Protein AF-A0A1I5MY90-F1 (afdb_monomer_lite)

Secondary structure (DSSP, 8-state):
---HHHHHT-HHHHHHHHHHHHHHHHHHT-S-HHHHHHHHHHHHHHHHHHHHHH-HHHHHHHHHHHHHHHHHHHHHHHHHHHHHHHHHHHHHHHHHHHHHHHHHHHHHHHHHHHHHHHHHHHHHHHHHTS-----

pLDDT: mean 81.54, std 13.07, range [46.25, 97.25]

Structure (mmCIF, N/CA/C/O backbone):
data_AF-A0A1I5MY90-F1
#
_entry.id   AF-A0A1I5MY90-F1
#
loop_
_atom_site.group_PDB
_atom_site.id
_atom_site.type_symbol
_atom_site.label_atom_id
_atom_site.label_alt_id
_atom_site.label_comp_id
_atom_site.label_asym_id
_atom_site.label_entity_id
_atom_site.label_seq_id
_atom_site.pdbx_PDB_ins_code
_atom_site.Cartn_x
_atom_site.Cartn_y
_atom_site.Cartn_z
_atom_site.occupancy
_atom_site.B_iso_or_equiv
_atom_site.auth_seq_id
_atom_site.auth_comp_id
_atom_site.auth_asym_id
_atom_site.auth_atom_id
_atom_site.pdbx_PDB_model_num
ATOM 1 N N . MET A 1 1 ? -15.806 13.922 38.862 1.00 55.00 1 MET A N 1
ATOM 2 C CA . MET A 1 1 ? -16.312 12.888 37.937 1.00 55.00 1 MET A CA 1
ATOM 3 C C . MET A 1 1 ? -15.114 12.435 37.123 1.00 55.00 1 MET A C 1
ATOM 5 O O . MET A 1 1 ? -14.420 13.320 36.639 1.00 55.00 1 MET A O 1
ATOM 9 N N . LYS A 1 2 ? -14.790 11.137 37.099 1.00 64.44 2 LYS A N 1
ATOM 10 C CA . LYS A 1 2 ? -13.615 10.643 36.366 1.00 64.44 2 LYS A CA 1
ATOM 11 C C . LYS A 1 2 ? -13.913 10.622 34.863 1.00 64.44 2 LYS A C 1
ATOM 13 O O . LYS A 1 2 ? -15.027 10.263 34.495 1.00 64.44 2 LYS A O 1
ATOM 18 N N . ASP A 1 3 ? -12.950 11.025 34.042 1.00 70.88 3 ASP A N 1
ATOM 19 C CA . ASP A 1 3 ? -12.982 10.832 32.582 1.00 70.88 3 ASP A CA 1
ATOM 20 C C . ASP A 1 3 ? -12.523 9.404 32.201 1.00 70.88 3 ASP A C 1
ATOM 22 O O . ASP A 1 3 ? -11.984 8.697 33.059 1.00 70.88 3 ASP A O 1
ATOM 26 N N . LEU A 1 4 ? -12.703 8.966 30.940 1.00 64.62 4 LEU A N 1
ATOM 27 C CA . LEU A 1 4 ? -12.303 7.618 30.485 1.00 64.62 4 LEU A CA 1
ATOM 28 C C . LEU A 1 4 ? -10.880 7.244 30.898 1.00 64.62 4 LEU A C 1
ATOM 30 O O . LEU A 1 4 ? -10.616 6.109 31.285 1.00 64.62 4 LEU A O 1
ATOM 34 N N . LYS A 1 5 ? -9.953 8.200 30.802 1.00 73.19 5 LYS A N 1
ATOM 35 C CA . LYS A 1 5 ? -8.540 7.970 31.090 1.00 73.19 5 LYS A CA 1
ATOM 36 C C . LYS A 1 5 ? -8.336 7.737 32.586 1.00 73.19 5 LYS A C 1
ATOM 38 O O . LYS A 1 5 ? -7.682 6.779 32.973 1.00 73.19 5 LYS A O 1
ATOM 43 N N . GLN A 1 6 ? -8.981 8.540 33.425 1.00 74.50 6 GLN A N 1
ATOM 44 C CA . GLN A 1 6 ? -8.979 8.385 34.881 1.00 74.50 6 GLN A CA 1
ATOM 45 C C . GLN A 1 6 ? -9.713 7.124 35.358 1.00 74.50 6 GLN A C 1
ATOM 47 O O . GLN A 1 6 ? -9.391 6.603 36.428 1.00 74.50 6 GLN A O 1
ATOM 52 N N . MET A 1 7 ? -10.705 6.643 34.604 1.00 71.56 7 MET A N 1
ATOM 53 C CA . MET A 1 7 ? -11.350 5.353 34.856 1.00 71.56 7 MET A CA 1
ATOM 54 C C . MET A 1 7 ? -10.389 4.214 34.507 1.00 71.56 7 MET A C 1
ATOM 56 O O . MET A 1 7 ? -10.121 3.391 35.368 1.00 71.56 7 MET A O 1
ATOM 60 N N . ILE A 1 8 ? -9.777 4.223 33.316 1.00 66.19 8 ILE A N 1
ATOM 61 C CA . ILE A 1 8 ? -8.761 3.236 32.893 1.00 66.19 8 ILE A CA 1
ATOM 62 C C . ILE A 1 8 ? -7.591 3.149 33.889 1.00 66.19 8 ILE A C 1
ATOM 64 O O . ILE A 1 8 ? -7.098 2.057 34.166 1.00 66.19 8 ILE A O 1
ATOM 68 N N . ASP A 1 9 ? -7.178 4.285 34.450 1.00 68.31 9 ASP A N 1
ATOM 69 C CA . ASP A 1 9 ? -6.046 4.388 35.375 1.00 68.31 9 ASP A CA 1
ATOM 70 C C . ASP A 1 9 ? -6.432 4.146 36.855 1.00 68.31 9 ASP A C 1
ATOM 72 O O . ASP A 1 9 ? -5.639 4.415 37.762 1.00 68.31 9 ASP A O 1
ATOM 76 N N . SER A 1 10 ? -7.645 3.658 37.149 1.00 72.50 10 SER A N 1
ATOM 77 C CA . SER A 1 10 ? -8.063 3.396 38.531 1.00 72.50 10 SER A CA 1
ATOM 78 C C . SER A 1 10 ? -7.286 2.228 39.163 1.00 72.50 10 SER A C 1
ATOM 80 O O . SER A 1 10 ? -6.819 1.315 38.481 1.00 72.50 10 SER A O 1
ATOM 82 N N . VAL A 1 11 ? -7.126 2.239 40.494 1.00 62.56 11 VAL A N 1
ATOM 83 C CA . VAL A 1 11 ? -6.308 1.243 41.222 1.00 62.56 11 VAL A CA 1
ATOM 84 C C . VAL A 1 11 ? -6.800 -0.192 40.982 1.00 62.56 11 VAL A C 1
ATOM 86 O O . VAL A 1 11 ? -5.986 -1.073 40.715 1.00 62.56 11 VAL A O 1
ATOM 89 N N . GLY A 1 12 ? -8.120 -0.417 40.988 1.00 66.81 12 GLY A N 1
ATOM 90 C CA . GLY A 1 12 ? -8.698 -1.738 40.710 1.00 66.81 12 GLY A CA 1
ATOM 91 C C . GLY A 1 12 ? -8.470 -2.196 39.267 1.00 66.81 12 GLY A C 1
ATOM 92 O O . GLY A 1 12 ? -8.168 -3.363 39.021 1.00 66.81 12 GLY A O 1
ATOM 93 N N . LEU A 1 13 ? -8.517 -1.266 38.310 1.00 61.66 13 LEU A N 1
ATOM 94 C CA . LEU A 1 13 ? -8.215 -1.549 36.909 1.00 61.66 13 LEU A CA 1
ATOM 95 C C . LEU A 1 13 ? -6.721 -1.728 36.656 1.00 61.66 13 LEU A C 1
ATOM 97 O O . LEU A 1 13 ? -6.358 -2.484 35.769 1.00 61.66 13 LEU A O 1
ATOM 101 N N . THR A 1 14 ? -5.847 -1.127 37.464 1.00 64.56 14 THR A N 1
ATOM 102 C CA . THR A 1 14 ? -4.395 -1.351 37.392 1.00 64.56 14 THR A CA 1
ATOM 103 C C . THR A 1 14 ? -4.022 -2.781 37.797 1.00 64.56 14 THR A C 1
ATOM 105 O O . THR A 1 14 ? -3.157 -3.395 37.173 1.00 64.56 14 THR A O 1
ATOM 108 N N . GLU A 1 15 ? -4.674 -3.337 38.820 1.00 66.06 15 GLU A N 1
ATOM 109 C CA . GLU A 1 15 ? -4.496 -4.743 39.211 1.00 66.06 15 GLU A CA 1
ATOM 110 C C . GLU A 1 15 ? -5.099 -5.696 38.176 1.00 66.06 15 GLU A C 1
ATOM 112 O O . GLU A 1 15 ? -4.428 -6.632 37.741 1.00 66.06 15 GLU A O 1
ATOM 117 N N . CYS A 1 16 ? -6.312 -5.397 37.699 1.00 65.94 16 CYS A N 1
ATOM 118 C CA . CYS A 1 16 ? -6.959 -6.126 36.609 1.00 65.94 16 CYS A CA 1
ATOM 119 C C . CYS A 1 16 ? -6.080 -6.116 35.343 1.00 65.94 16 CYS A C 1
ATOM 121 O O . CYS A 1 16 ? -5.836 -7.151 34.730 1.00 65.94 16 CYS A O 1
ATOM 123 N N . ARG A 1 17 ? -5.498 -4.962 35.005 1.00 65.75 17 ARG A N 1
ATOM 124 C CA . ARG A 1 17 ? -4.586 -4.768 33.876 1.00 65.75 17 ARG A CA 1
ATOM 125 C C . ARG A 1 17 ? -3.319 -5.602 34.003 1.00 65.75 17 ARG A C 1
ATOM 127 O O . ARG A 1 17 ? -2.924 -6.181 33.005 1.00 65.75 17 ARG A O 1
ATOM 134 N N . LYS A 1 18 ? -2.697 -5.703 35.182 1.00 69.31 18 LYS A N 1
ATOM 135 C CA . LYS A 1 18 ? -1.518 -6.571 35.378 1.00 69.31 18 LYS A CA 1
ATOM 136 C C . LYS A 1 18 ? -1.851 -8.044 35.152 1.00 69.31 18 LYS A C 1
ATOM 138 O O . LYS A 1 18 ? -1.092 -8.743 34.485 1.00 69.31 18 LYS A O 1
ATOM 143 N N . GLU A 1 19 ? -2.986 -8.496 35.678 1.00 68.50 19 GLU A N 1
ATOM 144 C CA . GLU A 1 19 ? -3.472 -9.867 35.489 1.00 68.50 19 GLU A CA 1
ATOM 145 C C . GLU A 1 19 ? -3.789 -10.141 34.010 1.00 68.50 19 GLU A C 1
ATOM 147 O O . GLU A 1 19 ? -3.391 -11.159 33.447 1.00 68.50 19 GLU A O 1
ATOM 152 N N . ILE A 1 20 ? -4.426 -9.188 33.332 1.00 65.19 20 ILE A N 1
ATOM 153 C CA . ILE A 1 20 ? -4.744 -9.287 31.907 1.00 65.19 20 ILE A CA 1
ATOM 154 C C . ILE A 1 20 ? -3.495 -9.194 31.041 1.00 65.19 20 ILE A C 1
ATOM 156 O O . ILE A 1 20 ? -3.382 -9.967 30.107 1.00 65.19 20 ILE A O 1
ATOM 160 N N . GLU A 1 21 ? -2.531 -8.321 31.331 1.00 67.44 21 GLU A N 1
ATOM 161 C CA . GLU A 1 21 ? -1.251 -8.247 30.614 1.00 67.44 21 GLU A CA 1
ATOM 162 C C . GLU A 1 21 ? -0.473 -9.567 30.733 1.00 67.44 21 GLU A C 1
ATOM 164 O O . GLU A 1 21 ? 0.082 -10.043 29.740 1.00 67.44 21 GLU A O 1
ATOM 169 N N . TYR A 1 22 ? -0.501 -10.211 31.905 1.00 72.81 22 TYR A N 1
ATOM 170 C CA . TYR A 1 22 ? 0.063 -11.547 32.106 1.00 72.81 22 TYR A CA 1
ATOM 171 C C . TYR A 1 22 ? -0.649 -12.609 31.253 1.00 72.81 22 TYR A C 1
ATOM 173 O O . TYR A 1 22 ? 0.000 -13.376 30.532 1.00 72.81 22 TYR A O 1
ATOM 181 N N . GLN A 1 23 ? -1.985 -12.626 31.265 1.00 65.62 23 GLN A N 1
ATOM 182 C CA . GLN A 1 23 ? -2.766 -13.559 30.450 1.00 65.62 23 GLN A CA 1
ATOM 183 C C . GLN A 1 23 ? -2.620 -13.279 28.944 1.00 65.62 23 GLN A C 1
ATOM 185 O O . GLN A 1 23 ? -2.469 -14.211 28.157 1.00 65.62 23 GLN A O 1
ATOM 190 N N . LEU A 1 24 ? -2.559 -12.011 28.533 1.00 64.12 24 LEU A N 1
ATOM 191 C CA . LEU A 1 24 ? -2.311 -11.569 27.160 1.00 64.12 24 LEU A CA 1
ATOM 192 C C . LEU A 1 24 ? -0.943 -12.031 26.662 1.00 64.12 24 LEU A C 1
ATOM 194 O O . LEU A 1 24 ? -0.857 -12.548 25.552 1.00 64.12 24 LEU A O 1
ATOM 198 N N . ALA A 1 25 ? 0.113 -11.890 27.467 1.00 67.62 25 ALA A N 1
ATOM 199 C CA . ALA A 1 25 ? 1.449 -12.365 27.114 1.00 67.62 25 ALA A CA 1
ATOM 200 C C . ALA A 1 25 ? 1.483 -13.893 26.927 1.00 67.62 25 ALA A C 1
ATOM 202 O O . ALA A 1 25 ? 2.130 -14.387 26.004 1.00 67.62 25 ALA A O 1
ATOM 203 N N . SER A 1 26 ? 0.734 -14.627 27.755 1.00 68.00 26 SER A N 1
ATOM 204 C CA . SER A 1 26 ? 0.565 -16.083 27.652 1.00 68.00 26 SER A CA 1
ATOM 205 C C . SER A 1 26 ? -0.236 -16.509 26.407 1.00 68.00 26 SER A C 1
ATOM 207 O O . SER A 1 26 ? 0.048 -17.531 25.789 1.00 68.00 26 SER A O 1
ATOM 209 N N . ILE A 1 27 ? -1.223 -15.710 25.991 1.00 68.31 27 ILE A N 1
ATOM 210 C CA . ILE A 1 27 ? -2.104 -16.003 24.847 1.00 68.31 27 ILE A CA 1
ATOM 211 C C . ILE A 1 27 ? -1.499 -15.526 23.516 1.00 68.31 27 ILE A C 1
ATOM 213 O O . ILE A 1 27 ? -1.743 -16.132 22.469 1.00 68.31 27 ILE A O 1
ATOM 217 N N . ALA A 1 28 ? -0.683 -14.469 23.524 1.00 61.53 28 ALA A N 1
ATOM 218 C CA . ALA A 1 28 ? -0.028 -13.924 22.334 1.00 61.53 28 ALA A CA 1
ATOM 219 C C . ALA A 1 28 ? 0.898 -14.947 21.648 1.00 61.53 28 ALA A C 1
ATOM 221 O O . ALA A 1 28 ? 0.987 -14.965 20.415 1.00 61.53 28 ALA A O 1
ATOM 222 N N . SER A 1 29 ? 1.520 -15.826 22.439 1.00 69.00 29 SER A N 1
ATOM 223 C CA . SER A 1 29 ? 2.397 -16.918 22.001 1.00 69.00 29 SER A CA 1
ATOM 224 C C . SER A 1 29 ? 1.660 -18.214 21.635 1.00 69.00 29 SER A C 1
ATOM 226 O O . SER A 1 29 ? 2.305 -19.200 21.296 1.00 69.00 29 SER A O 1
ATOM 228 N N . HIS A 1 30 ? 0.324 -18.238 21.678 1.00 71.44 30 HIS A N 1
ATOM 229 C CA . HIS A 1 30 ? -0.452 -19.445 21.401 1.00 71.44 30 HIS A CA 1
ATOM 230 C C . HIS A 1 30 ? -0.448 -19.803 19.900 1.00 71.44 30 HIS A C 1
ATOM 232 O O . HIS A 1 30 ? -0.843 -18.993 19.059 1.00 71.44 30 HIS A O 1
ATOM 238 N N . ASP A 1 31 ? -0.097 -21.052 19.571 1.00 76.81 31 ASP A N 1
ATOM 239 C CA . ASP A 1 31 ? 0.100 -21.540 18.189 1.00 76.81 31 ASP A CA 1
ATOM 240 C C . ASP A 1 31 ? -1.148 -21.424 17.296 1.00 76.81 31 ASP A C 1
ATOM 242 O O . ASP A 1 31 ? -1.071 -21.267 16.078 1.00 76.81 31 ASP A O 1
ATOM 246 N N . ASN A 1 32 ? -2.338 -21.498 17.897 1.00 78.56 32 ASN A N 1
ATOM 247 C CA . ASN A 1 32 ? -3.603 -21.375 17.174 1.00 78.56 32 ASN A CA 1
ATOM 248 C C . ASN A 1 32 ? -4.090 -19.918 17.112 1.00 78.56 32 ASN A C 1
ATOM 250 O O . ASN A 1 32 ? -4.662 -19.401 18.076 1.00 78.56 32 ASN A O 1
ATOM 254 N N . 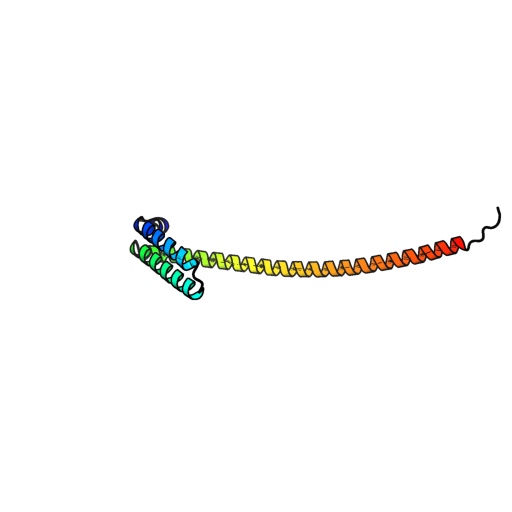HIS A 1 33 ? -3.940 -19.306 15.935 1.00 74.00 33 HIS A N 1
ATOM 255 C CA . HIS A 1 33 ? -4.325 -17.921 15.652 1.00 74.00 33 HIS A CA 1
ATOM 256 C C . HIS A 1 33 ? -5.801 -17.611 15.957 1.00 74.00 33 HIS A C 1
ATOM 258 O O . HIS A 1 33 ? -6.116 -16.533 16.454 1.00 74.00 33 HIS A O 1
ATOM 264 N N . MET A 1 34 ? -6.720 -18.539 15.677 1.00 71.44 34 MET A N 1
ATOM 265 C CA . MET A 1 34 ? -8.156 -18.308 15.866 1.00 71.44 34 MET A CA 1
ATOM 266 C C . MET A 1 34 ? -8.530 -18.327 17.349 1.00 71.44 34 MET A C 1
ATOM 268 O O . MET A 1 34 ? -9.228 -17.434 17.826 1.00 71.44 34 MET A O 1
ATOM 272 N N . LYS A 1 35 ? -8.000 -19.299 18.105 1.00 69.81 35 LYS A N 1
ATOM 273 C CA . LYS A 1 35 ? -8.162 -19.341 19.567 1.00 69.81 35 LYS A CA 1
ATOM 274 C C . LYS A 1 35 ? -7.562 -18.103 20.227 1.00 69.81 35 LYS A C 1
ATOM 276 O O . LYS A 1 35 ? -8.185 -17.538 21.118 1.00 69.81 35 LYS A O 1
ATOM 281 N N . ARG A 1 36 ? -6.401 -17.651 19.741 1.00 73.06 36 ARG A N 1
ATOM 282 C CA . ARG A 1 36 ? -5.769 -16.405 20.179 1.00 73.06 36 ARG A CA 1
ATOM 283 C C . ARG A 1 36 ? -6.695 -15.205 19.977 1.00 73.06 36 ARG A C 1
ATOM 285 O O . ARG A 1 36 ? -6.932 -14.476 20.927 1.00 73.06 36 ARG A O 1
ATOM 292 N N . VAL A 1 37 ? -7.267 -15.026 18.786 1.00 70.94 37 VAL A N 1
ATOM 293 C CA . VAL A 1 37 ? -8.194 -13.912 18.506 1.00 70.94 37 VAL A CA 1
ATOM 294 C C . VAL A 1 37 ? -9.424 -13.952 19.417 1.00 70.94 37 VAL A C 1
ATOM 296 O O . VAL A 1 37 ? -9.759 -12.938 20.019 1.00 70.94 37 VAL A O 1
ATOM 299 N N . VAL A 1 38 ? -10.058 -15.117 19.581 1.00 73.50 38 VAL A N 1
ATOM 300 C CA . VAL A 1 38 ? -11.251 -15.258 20.437 1.00 73.50 38 VAL A CA 1
ATOM 301 C C . VAL A 1 38 ? -10.941 -14.934 21.901 1.00 73.50 38 VAL A C 1
ATOM 303 O O . VAL A 1 38 ? -11.700 -14.212 22.543 1.00 73.50 38 VAL A O 1
ATOM 306 N N . LEU A 1 39 ? -9.815 -15.423 22.425 1.00 70.81 39 LEU A N 1
ATOM 307 C CA . LEU A 1 39 ? -9.391 -15.146 23.799 1.00 70.81 39 LEU A CA 1
ATOM 308 C C . LEU A 1 39 ? -9.048 -13.666 24.017 1.00 70.81 39 LEU A C 1
ATOM 310 O O . LEU A 1 39 ? -9.403 -13.106 25.050 1.00 70.81 39 LEU A O 1
ATOM 314 N N . LEU A 1 40 ? -8.415 -13.015 23.036 1.00 69.81 40 LEU A N 1
ATOM 315 C CA . LEU A 1 40 ? -8.151 -11.574 23.072 1.00 69.81 40 LEU A CA 1
ATOM 316 C C . LEU A 1 40 ? -9.449 -10.756 23.094 1.00 69.81 40 LEU A C 1
ATOM 318 O O . LEU A 1 40 ? -9.548 -9.794 23.853 1.00 69.81 40 LEU A O 1
ATOM 322 N N . CYS A 1 41 ? -10.454 -11.148 22.305 1.00 75.50 41 CYS A N 1
ATOM 323 C CA . CYS A 1 41 ? -11.766 -10.503 22.320 1.00 75.50 41 CYS A CA 1
ATOM 324 C C . CYS A 1 41 ? -12.465 -10.659 23.679 1.00 75.50 41 CYS A C 1
ATOM 326 O O . CYS A 1 41 ? -12.960 -9.669 24.207 1.00 75.50 41 CYS A O 1
ATOM 328 N N . LEU A 1 42 ? -12.449 -11.863 24.265 1.00 74.69 42 LEU A N 1
ATOM 329 C CA . LEU A 1 42 ? -13.039 -12.131 25.585 1.00 74.69 42 LEU A CA 1
ATOM 330 C C . LEU A 1 42 ? -12.364 -11.323 26.702 1.00 74.69 42 LEU A C 1
ATOM 332 O O . LEU A 1 42 ? -13.047 -10.756 27.551 1.00 74.69 42 LEU A O 1
ATOM 336 N N . LEU A 1 43 ? -11.031 -11.236 26.692 1.00 72.06 43 LEU A N 1
ATOM 337 C CA . LEU A 1 43 ? -10.286 -10.420 27.656 1.00 72.06 43 LEU A CA 1
ATOM 338 C C . LEU A 1 43 ? -10.584 -8.929 27.482 1.00 72.06 43 LEU A C 1
ATOM 340 O O . LEU A 1 43 ? -10.790 -8.225 28.468 1.00 72.06 43 LEU A O 1
ATOM 344 N N . GLY A 1 44 ? -10.652 -8.452 26.237 1.00 72.12 44 GLY A N 1
ATOM 345 C CA . GLY A 1 44 ? -11.050 -7.079 25.939 1.00 72.12 44 GLY A CA 1
ATOM 346 C C . GLY A 1 44 ? -12.457 -6.763 26.450 1.00 72.12 44 GLY A C 1
ATOM 347 O O . GLY A 1 44 ? -12.658 -5.736 27.091 1.00 72.12 44 GLY A O 1
ATOM 348 N N . GLU A 1 45 ? -13.418 -7.661 26.231 1.00 76.75 45 GLU A N 1
ATOM 349 C CA . GLU A 1 45 ? -14.789 -7.515 26.728 1.00 76.75 45 GLU A CA 1
ATOM 350 C C . GLU A 1 45 ? -14.843 -7.480 28.262 1.00 76.75 45 GLU A C 1
ATOM 352 O O . GLU A 1 45 ? -15.511 -6.614 28.825 1.00 76.75 45 GLU A O 1
ATOM 357 N N . ALA A 1 46 ? -14.085 -8.347 28.943 1.00 73.50 46 ALA A N 1
ATOM 358 C CA . ALA A 1 46 ? -13.999 -8.358 30.403 1.00 73.50 46 ALA A CA 1
ATOM 359 C C . ALA A 1 46 ? -13.450 -7.032 30.965 1.00 73.50 46 ALA A C 1
ATOM 361 O O . ALA A 1 46 ? -14.037 -6.468 31.887 1.00 73.50 46 ALA A O 1
ATOM 362 N N . VAL A 1 47 ? -12.381 -6.487 30.368 1.00 69.94 47 VAL A N 1
ATOM 363 C CA . VAL A 1 47 ? -11.822 -5.170 30.738 1.00 69.94 47 VAL A CA 1
ATOM 364 C C . VAL A 1 47 ? -12.847 -4.062 30.561 1.00 69.94 47 VAL A C 1
ATOM 366 O O . VAL A 1 47 ? -13.064 -3.262 31.470 1.00 69.94 47 VAL A O 1
ATOM 369 N N . LEU A 1 48 ? -13.480 -4.006 29.389 1.00 72.06 48 LEU A N 1
ATOM 370 C CA . LEU A 1 48 ? -14.481 -2.988 29.085 1.00 72.06 48 LEU A CA 1
ATOM 371 C C . LEU A 1 48 ? -15.676 -3.098 30.043 1.00 72.06 48 LEU A C 1
ATOM 373 O O . LEU A 1 48 ? -16.200 -2.076 30.477 1.00 72.06 48 LEU A O 1
ATOM 377 N N . GLY A 1 49 ? -16.058 -4.319 30.423 1.00 73.50 49 GLY A N 1
ATOM 378 C CA . GLY A 1 49 ? -17.090 -4.590 31.418 1.00 73.50 49 GLY A CA 1
ATOM 379 C C . GLY A 1 49 ? -16.745 -4.059 32.811 1.00 73.50 49 GLY A C 1
ATOM 380 O O . GLY A 1 49 ? -17.606 -3.465 33.455 1.00 73.50 49 GLY A O 1
ATOM 381 N N . GLU A 1 50 ? -15.501 -4.209 33.274 1.00 70.44 50 GLU A N 1
ATOM 382 C CA . GLU A 1 50 ? -15.067 -3.640 34.559 1.00 70.44 50 GLU A CA 1
ATOM 383 C C . GLU A 1 50 ? -15.009 -2.105 34.528 1.00 70.44 50 GLU A C 1
ATOM 385 O O . GLU A 1 50 ? -15.462 -1.459 35.472 1.00 70.44 50 GLU A O 1
ATOM 390 N N . ILE A 1 51 ? -14.543 -1.499 33.429 1.00 67.62 51 ILE A N 1
ATOM 391 C CA . ILE A 1 51 ? -14.528 -0.032 33.277 1.00 67.62 51 ILE A CA 1
ATOM 392 C C . ILE A 1 51 ? -15.959 0.525 33.242 1.00 67.62 51 ILE A C 1
ATOM 394 O O . ILE A 1 51 ? -16.255 1.531 33.891 1.00 67.62 51 ILE A O 1
ATOM 398 N N . ALA A 1 52 ? -16.870 -0.146 32.533 1.00 70.06 52 ALA A N 1
ATOM 399 C CA . ALA A 1 52 ? -18.267 0.267 32.430 1.00 70.06 52 ALA A CA 1
ATOM 400 C C . ALA A 1 52 ? -18.978 0.311 33.792 1.00 70.06 52 ALA A C 1
ATOM 402 O O . ALA A 1 52 ? -19.866 1.140 33.979 1.00 70.06 52 ALA A O 1
ATOM 403 N N . LYS A 1 53 ? -18.587 -0.531 34.762 1.00 77.88 53 LYS A N 1
ATOM 404 C CA . LYS A 1 53 ? -19.183 -0.535 36.111 1.00 77.88 53 LYS A CA 1
ATOM 405 C C . LYS A 1 53 ? -18.922 0.754 36.893 1.00 77.88 53 LYS A C 1
ATOM 407 O O . LYS A 1 53 ? -19.721 1.079 37.768 1.00 77.88 53 LYS A O 1
ATOM 412 N N . GLU A 1 54 ? -17.841 1.487 36.605 1.00 71.38 54 GLU A N 1
ATOM 413 C CA . GLU A 1 54 ? -17.541 2.750 37.298 1.00 71.38 54 GLU A CA 1
ATOM 414 C C . GLU A 1 54 ? -18.505 3.880 36.880 1.00 71.38 54 GLU A C 1
ATOM 416 O O . GLU A 1 54 ? -18.925 4.668 37.730 1.00 71.38 54 GLU A O 1
ATOM 421 N N . ASN A 1 55 ? -18.868 3.972 35.593 1.00 73.31 55 ASN A N 1
ATOM 422 C CA . ASN A 1 55 ? -19.865 4.920 35.079 1.00 73.31 55 ASN A CA 1
ATOM 423 C C . ASN A 1 55 ? -20.390 4.475 33.693 1.00 73.31 55 ASN A C 1
ATOM 425 O O . ASN A 1 55 ? -19.785 4.827 32.673 1.00 73.31 55 ASN A O 1
ATOM 429 N N . PRO A 1 56 ? -21.501 3.717 33.637 1.00 72.50 56 PRO A N 1
ATOM 430 C CA . PRO A 1 56 ? -21.954 3.068 32.406 1.00 72.50 56 PRO A CA 1
ATOM 431 C C . PRO A 1 56 ? -22.284 4.060 31.287 1.00 72.50 56 PRO A C 1
ATOM 433 O O . PRO A 1 56 ? -21.847 3.888 30.149 1.00 72.50 56 PRO A O 1
ATOM 436 N N . ASP A 1 57 ? -23.016 5.125 31.615 1.00 74.06 57 ASP A N 1
ATOM 437 C CA . ASP A 1 57 ? -23.570 6.048 30.621 1.00 74.06 57 ASP A CA 1
ATOM 438 C C . ASP A 1 57 ? -22.479 6.872 29.920 1.00 74.06 57 ASP A C 1
ATOM 440 O O . ASP A 1 57 ? -22.535 7.0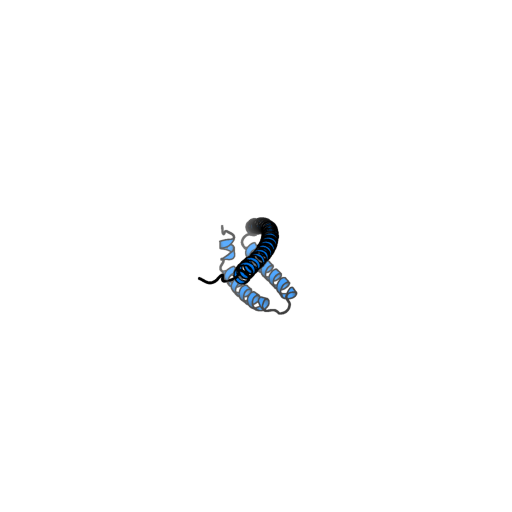96 28.709 1.00 74.06 57 ASP A O 1
ATOM 444 N N . ILE A 1 58 ? -21.449 7.285 30.665 1.00 77.12 58 ILE A N 1
ATOM 445 C CA . ILE A 1 58 ? -20.316 8.051 30.123 1.00 77.12 58 ILE A CA 1
ATOM 446 C C . ILE A 1 58 ? -19.364 7.138 29.354 1.00 77.12 58 ILE A C 1
ATOM 448 O O . ILE A 1 58 ? -18.914 7.496 28.264 1.00 77.12 58 ILE A O 1
ATOM 452 N N . PHE A 1 59 ? -19.113 5.933 29.870 1.00 75.19 59 PHE A N 1
ATOM 453 C CA . PHE A 1 59 ? -18.220 4.970 29.241 1.00 75.19 59 PHE A CA 1
ATOM 454 C C . PHE A 1 59 ? -18.670 4.596 27.824 1.00 75.19 59 PHE A C 1
ATOM 456 O O . PHE A 1 59 ? -17.866 4.650 26.893 1.00 75.19 59 PHE A O 1
ATOM 463 N N . PHE A 1 60 ? -19.954 4.277 27.622 1.00 76.88 60 PHE A N 1
ATOM 464 C CA . PHE A 1 60 ? -20.458 3.942 26.285 1.00 76.88 60 PHE A CA 1
ATOM 465 C C . PHE A 1 60 ? -20.363 5.123 25.311 1.00 76.88 60 PHE A C 1
ATOM 467 O O . PHE A 1 60 ? -20.038 4.924 24.136 1.00 76.88 60 PHE A O 1
ATOM 474 N N . ALA A 1 61 ? -20.617 6.348 25.780 1.00 78.75 61 ALA A N 1
ATOM 475 C CA . ALA A 1 61 ? -20.513 7.549 24.957 1.00 78.75 61 ALA A CA 1
ATOM 476 C C . ALA A 1 61 ? -19.060 7.828 24.531 1.00 78.75 61 ALA A C 1
ATOM 478 O O . ALA A 1 61 ? -18.798 8.049 23.345 1.00 78.75 61 ALA A O 1
ATOM 479 N N . GLU A 1 62 ? -18.110 7.761 25.468 1.00 81.00 62 GLU A N 1
ATOM 480 C CA . GLU A 1 62 ? -16.690 7.999 25.194 1.00 81.00 62 GLU A CA 1
ATOM 481 C C . GLU A 1 62 ? -16.075 6.869 24.353 1.00 81.00 62 GLU A C 1
ATOM 483 O O . GLU A 1 62 ? -15.386 7.151 23.370 1.00 81.00 62 GLU A O 1
ATOM 488 N N . LEU A 1 63 ? -16.394 5.599 24.636 1.00 81.94 63 LEU A N 1
ATOM 489 C CA . LEU A 1 63 ? -15.950 4.456 23.829 1.00 81.94 63 LEU A CA 1
ATOM 490 C C . LEU A 1 63 ? -16.443 4.569 22.382 1.00 81.94 63 LEU A C 1
ATOM 492 O O . LEU A 1 63 ? -15.667 4.387 21.442 1.00 81.94 63 LEU A O 1
ATOM 496 N N . LYS A 1 64 ? -17.717 4.927 22.182 1.00 85.31 64 LYS A N 1
ATOM 497 C CA . LYS A 1 64 ? -18.276 5.149 20.844 1.00 85.31 64 LYS A CA 1
ATOM 498 C C . LYS A 1 64 ? -17.556 6.283 20.117 1.00 85.31 64 LYS A C 1
ATOM 500 O O . LYS A 1 64 ? -17.259 6.139 18.930 1.00 85.31 64 LYS A O 1
ATOM 505 N N . ALA A 1 65 ? -17.259 7.388 20.800 1.00 86.38 65 ALA A N 1
ATOM 506 C CA . ALA A 1 65 ? -16.524 8.506 20.213 1.00 86.38 65 ALA A CA 1
ATOM 507 C C . ALA A 1 65 ? -15.106 8.089 19.785 1.00 86.38 65 ALA A C 1
ATOM 509 O O . ALA A 1 65 ? -14.695 8.376 18.658 1.00 86.38 65 ALA A O 1
ATOM 510 N N . TYR A 1 66 ? -14.394 7.341 20.634 1.00 85.38 66 TYR A N 1
ATOM 511 C CA . TYR A 1 66 ? -13.066 6.808 20.321 1.00 85.38 66 TYR A CA 1
ATOM 512 C C . TYR A 1 66 ? -13.084 5.837 19.138 1.00 85.38 66 TYR A C 1
ATOM 514 O O . TYR A 1 66 ? -12.296 6.002 18.207 1.00 85.38 66 TYR A O 1
ATOM 522 N N . LEU A 1 67 ? -14.001 4.866 19.125 1.00 86.12 67 LEU A N 1
ATOM 523 C CA . LEU A 1 67 ? -14.131 3.916 18.017 1.00 86.12 67 LEU A CA 1
ATOM 524 C C . LEU A 1 67 ? -14.494 4.624 16.708 1.00 86.12 67 LEU A C 1
ATOM 526 O O . LEU A 1 67 ? -13.919 4.321 15.666 1.00 86.12 67 LEU A O 1
ATOM 530 N N . THR A 1 68 ? -15.386 5.615 16.762 1.00 90.88 68 THR A N 1
ATOM 531 C CA . THR A 1 68 ? -15.751 6.424 15.589 1.00 90.88 68 THR A CA 1
ATOM 532 C C . THR A 1 68 ? -14.543 7.182 15.045 1.00 90.88 68 THR A C 1
ATOM 534 O O . THR A 1 68 ? -14.321 7.200 13.836 1.00 90.88 68 THR A O 1
ATOM 537 N N . LYS A 1 69 ? -13.723 7.766 15.928 1.00 92.50 69 LYS A N 1
ATOM 538 C CA . LYS A 1 69 ? -12.482 8.435 15.529 1.00 92.50 69 LYS A CA 1
ATOM 539 C C . LYS A 1 69 ? -11.517 7.465 14.844 1.00 92.50 69 LYS A C 1
ATOM 541 O O . LYS A 1 69 ? -11.046 7.772 13.758 1.00 92.50 69 LYS A O 1
ATOM 546 N N . ILE A 1 70 ? -11.286 6.285 15.426 1.00 89.25 70 ILE A N 1
ATOM 547 C CA . ILE A 1 70 ? -10.406 5.261 14.837 1.00 89.25 70 ILE A CA 1
ATOM 548 C C . ILE A 1 70 ? -10.906 4.844 13.449 1.00 89.25 70 ILE A C 1
ATOM 550 O O . ILE A 1 70 ? -10.114 4.758 12.514 1.00 89.25 70 ILE A O 1
ATOM 554 N N . VAL A 1 71 ? -12.213 4.614 13.290 1.00 91.88 71 VAL A N 1
ATOM 555 C CA . VAL A 1 71 ? -12.806 4.251 11.993 1.00 91.88 71 VAL A CA 1
ATOM 556 C C . VAL A 1 71 ? -12.601 5.359 10.959 1.00 91.88 71 VAL A C 1
ATOM 558 O O . VAL A 1 71 ? -12.219 5.067 9.824 1.00 91.88 71 VAL A O 1
ATOM 561 N N . ASN A 1 72 ? -12.805 6.620 11.341 1.00 93.88 72 ASN A N 1
ATOM 562 C CA . ASN A 1 72 ? -12.611 7.761 10.449 1.00 93.88 72 ASN A CA 1
ATOM 563 C C . ASN A 1 72 ? -11.141 7.923 10.042 1.00 93.88 72 ASN A C 1
ATOM 565 O O . ASN A 1 72 ? -10.855 8.035 8.851 1.00 93.88 72 ASN A O 1
ATOM 569 N N . ASP A 1 73 ? -10.220 7.862 11.006 1.00 93.06 73 ASP A N 1
ATOM 570 C CA . ASP A 1 73 ? -8.778 7.968 10.763 1.00 93.06 73 ASP A CA 1
ATOM 571 C C . ASP A 1 73 ? -8.299 6.833 9.844 1.00 93.06 73 ASP A C 1
ATOM 573 O O . ASP A 1 73 ? -7.558 7.060 8.888 1.00 93.06 73 ASP A O 1
ATOM 577 N N . ASN A 1 74 ? -8.773 5.605 10.074 1.00 88.69 74 ASN A N 1
ATOM 578 C CA . ASN A 1 74 ? -8.404 4.457 9.250 1.00 88.69 74 ASN A CA 1
ATOM 579 C C . ASN A 1 74 ? -8.997 4.542 7.832 1.00 88.69 74 ASN A C 1
ATOM 581 O O . ASN A 1 74 ? -8.340 4.180 6.857 1.00 88.69 74 ASN A O 1
ATOM 585 N N . THR A 1 75 ? -10.217 5.067 7.701 1.00 93.56 75 THR A N 1
ATOM 586 C CA . THR A 1 75 ? -10.852 5.318 6.397 1.00 93.56 75 THR A CA 1
ATOM 587 C C . THR A 1 75 ? -10.069 6.358 5.598 1.00 93.56 75 THR A C 1
ATOM 589 O O . THR A 1 75 ? -9.818 6.167 4.409 1.00 93.56 75 THR A O 1
ATOM 592 N N . GLU A 1 76 ? -9.652 7.446 6.242 1.00 95.06 76 GLU A N 1
ATOM 593 C CA . GLU A 1 76 ? -8.850 8.498 5.616 1.00 95.06 76 GLU A CA 1
ATOM 594 C C . GLU A 1 76 ? -7.466 7.980 5.202 1.00 95.06 76 GLU A C 1
ATOM 596 O O . GLU A 1 76 ? -7.036 8.189 4.067 1.00 95.06 76 GLU A O 1
ATOM 601 N N . ASN A 1 77 ? -6.801 7.217 6.070 1.00 92.81 77 ASN A N 1
ATOM 602 C CA . ASN A 1 77 ? -5.524 6.584 5.742 1.00 92.81 77 ASN A CA 1
ATOM 603 C C . ASN A 1 77 ? -5.652 5.594 4.578 1.00 92.81 77 ASN A C 1
ATOM 605 O O . ASN A 1 77 ? -4.791 5.572 3.701 1.00 92.81 77 ASN A O 1
ATOM 609 N N . SER A 1 78 ? -6.737 4.816 4.523 1.00 92.56 78 SER A N 1
ATOM 610 C CA . SER A 1 78 ? -7.004 3.907 3.405 1.00 92.56 78 SER A CA 1
ATOM 611 C C . SER A 1 78 ? -7.183 4.663 2.085 1.00 92.56 78 SER A C 1
ATOM 613 O O . SER A 1 78 ? -6.606 4.264 1.074 1.00 92.56 78 SER A O 1
ATOM 615 N N . LYS A 1 79 ? -7.897 5.798 2.087 1.00 95.56 79 LYS A N 1
ATOM 616 C CA . LYS A 1 79 ? -8.023 6.661 0.899 1.00 95.56 79 LYS A CA 1
ATOM 617 C C . LYS A 1 79 ? -6.673 7.202 0.434 1.00 95.56 79 LYS A C 1
ATOM 619 O O . LYS A 1 79 ? -6.382 7.145 -0.757 1.00 95.56 79 LYS A O 1
ATOM 624 N N . ARG A 1 80 ? -5.839 7.687 1.360 1.00 95.25 80 ARG A N 1
ATOM 625 C CA . ARG A 1 80 ? -4.486 8.182 1.047 1.00 95.25 80 ARG A CA 1
ATOM 626 C C . ARG A 1 80 ? -3.593 7.084 0.484 1.00 95.25 80 ARG A C 1
ATOM 628 O O . ARG A 1 80 ? -2.898 7.310 -0.498 1.00 95.25 80 ARG A O 1
ATOM 635 N N . LEU A 1 81 ? -3.653 5.885 1.061 1.00 94.88 81 LEU A N 1
ATOM 636 C CA . LEU A 1 81 ? -2.908 4.736 0.556 1.00 94.88 81 LEU A CA 1
ATOM 637 C C . LEU A 1 81 ? -3.326 4.387 -0.878 1.00 94.88 81 LEU A C 1
ATOM 639 O O . LEU A 1 81 ? -2.464 4.177 -1.723 1.00 94.88 81 LEU A O 1
ATOM 643 N N . MET A 1 82 ? -4.629 4.378 -1.170 1.00 94.69 82 MET A N 1
ATOM 644 C CA . MET A 1 82 ? -5.121 4.138 -2.531 1.00 94.69 82 MET A CA 1
ATOM 645 C C . MET A 1 82 ? -4.679 5.228 -3.514 1.00 94.69 82 MET A C 1
ATOM 647 O O . MET A 1 82 ? -4.328 4.908 -4.646 1.00 94.69 82 MET A O 1
ATOM 651 N N . ALA A 1 83 ? -4.646 6.495 -3.088 1.00 95.94 83 ALA A N 1
ATOM 652 C CA . ALA A 1 83 ? -4.117 7.581 -3.911 1.00 95.94 83 ALA A CA 1
ATOM 653 C C . ALA A 1 83 ? -2.633 7.359 -4.248 1.00 95.94 83 ALA A C 1
ATOM 655 O O . ALA A 1 83 ? -2.272 7.388 -5.420 1.00 95.94 83 ALA A O 1
ATOM 656 N N . HIS A 1 84 ? -1.802 7.022 -3.257 1.00 95.12 84 HIS A N 1
ATOM 657 C CA . HIS A 1 84 ? -0.387 6.717 -3.489 1.00 95.12 84 HIS A CA 1
ATOM 658 C C . HIS A 1 84 ? -0.162 5.473 -4.356 1.00 95.12 84 HIS A C 1
ATOM 660 O O . HIS A 1 84 ? 0.784 5.436 -5.137 1.00 95.12 84 HIS A O 1
ATOM 666 N N . ILE A 1 85 ? -1.015 4.448 -4.249 1.00 94.94 85 ILE A N 1
ATOM 667 C CA . ILE A 1 85 ? -0.953 3.281 -5.142 1.00 94.94 85 ILE A CA 1
ATOM 668 C C . ILE A 1 85 ? -1.189 3.710 -6.595 1.00 94.94 85 ILE A C 1
ATOM 670 O O . ILE A 1 85 ? -0.442 3.287 -7.474 1.00 94.94 85 ILE A O 1
ATOM 674 N N . ASN A 1 86 ? -2.176 4.574 -6.842 1.00 95.62 86 ASN A N 1
ATOM 675 C CA . ASN A 1 86 ? -2.459 5.080 -8.186 1.00 95.62 86 ASN A CA 1
ATOM 676 C C . ASN A 1 86 ? -1.320 5.966 -8.717 1.00 95.62 86 ASN A C 1
ATOM 678 O O . ASN A 1 86 ? -0.907 5.797 -9.859 1.00 95.62 86 ASN A O 1
ATOM 682 N N . GLU A 1 87 ? -0.774 6.859 -7.886 1.00 96.38 87 GLU A N 1
ATOM 683 C CA . GLU A 1 87 ? 0.397 7.679 -8.241 1.00 96.38 87 GLU A CA 1
ATOM 684 C C . GLU A 1 87 ? 1.604 6.802 -8.606 1.00 96.38 87 GLU A C 1
ATOM 686 O O . GLU A 1 87 ? 2.279 7.042 -9.605 1.00 96.38 87 GLU A O 1
ATOM 691 N N . ASN A 1 88 ? 1.863 5.746 -7.831 1.00 95.88 88 ASN A N 1
ATOM 692 C CA . ASN A 1 88 ? 2.951 4.815 -8.115 1.00 95.88 88 ASN A CA 1
ATOM 693 C C . ASN A 1 88 ? 2.738 4.059 -9.433 1.00 95.88 88 ASN A C 1
ATOM 695 O O . ASN A 1 88 ? 3.702 3.850 -10.165 1.00 95.88 88 ASN A O 1
ATOM 699 N N . ASP A 1 89 ? 1.502 3.672 -9.756 1.00 96.50 89 ASP A N 1
ATOM 700 C CA . ASP A 1 89 ? 1.178 3.030 -11.035 1.00 96.50 89 ASP A CA 1
ATOM 701 C C . ASP A 1 89 ? 1.466 3.962 -12.228 1.00 96.50 89 ASP A C 1
ATOM 703 O O . ASP A 1 89 ? 2.035 3.540 -13.236 1.00 96.50 89 ASP A O 1
ATOM 707 N N . GLU A 1 90 ? 1.153 5.256 -12.101 1.00 96.69 90 GLU A N 1
ATOM 708 C CA . GLU A 1 90 ? 1.507 6.267 -13.106 1.00 96.69 90 GLU A CA 1
ATOM 709 C C . GLU A 1 90 ? 3.024 6.458 -13.233 1.00 96.69 90 GLU A C 1
ATOM 711 O O . GLU A 1 90 ? 3.550 6.540 -14.345 1.00 96.69 90 GLU A O 1
ATOM 716 N N . ILE A 1 91 ? 3.750 6.483 -12.113 1.00 96.38 91 ILE A N 1
ATOM 717 C CA . ILE A 1 91 ? 5.215 6.590 -12.114 1.00 96.38 91 ILE A CA 1
ATOM 718 C C . ILE A 1 91 ? 5.849 5.387 -12.818 1.00 96.38 91 ILE A C 1
ATOM 720 O O . ILE A 1 91 ? 6.749 5.577 -13.635 1.00 96.38 91 ILE A O 1
ATOM 724 N N . VAL A 1 92 ? 5.381 4.167 -12.542 1.00 96.00 92 VAL A N 1
ATOM 725 C CA . VAL A 1 92 ? 5.887 2.950 -13.197 1.00 96.00 92 VAL A CA 1
ATOM 726 C C . VAL A 1 92 ? 5.673 3.023 -14.708 1.00 96.00 92 VAL A C 1
ATOM 728 O O . VAL A 1 92 ? 6.624 2.829 -15.459 1.00 96.00 92 VAL A O 1
ATOM 731 N N . LYS A 1 93 ? 4.476 3.417 -15.160 1.00 95.88 93 LYS A N 1
ATOM 732 C CA . LYS A 1 93 ? 4.199 3.625 -16.592 1.00 95.88 93 LYS A CA 1
ATOM 733 C C . LYS A 1 93 ? 5.152 4.636 -17.225 1.00 95.88 93 LYS A C 1
ATOM 735 O O . LYS A 1 93 ? 5.653 4.403 -18.320 1.00 95.88 93 LYS A O 1
ATOM 740 N N . ASN A 1 94 ? 5.433 5.742 -16.538 1.00 96.88 94 ASN A N 1
ATOM 741 C CA . ASN A 1 94 ? 6.373 6.747 -17.035 1.00 96.88 94 ASN A CA 1
ATOM 742 C C . ASN A 1 94 ? 7.808 6.203 -17.118 1.00 96.88 94 ASN A C 1
ATOM 744 O O . ASN A 1 94 ? 8.513 6.493 -18.083 1.00 96.88 94 ASN A O 1
ATOM 748 N N . ILE A 1 95 ? 8.238 5.402 -16.139 1.00 96.50 95 ILE A N 1
ATOM 749 C CA . ILE A 1 95 ? 9.551 4.741 -16.158 1.00 96.50 95 ILE A CA 1
ATOM 750 C C . ILE A 1 95 ? 9.656 3.779 -17.342 1.00 96.50 95 ILE A C 1
ATOM 752 O O . ILE A 1 95 ? 10.691 3.767 -18.010 1.00 96.50 95 ILE A O 1
ATOM 756 N N . ASP A 1 96 ? 8.605 3.008 -17.625 1.00 96.06 96 ASP A N 1
ATOM 757 C CA . ASP A 1 96 ? 8.578 2.086 -18.763 1.00 96.06 96 ASP A CA 1
ATOM 758 C C . ASP A 1 96 ? 8.719 2.844 -20.091 1.00 96.06 96 ASP A C 1
ATOM 760 O O . ASP A 1 96 ? 9.572 2.491 -20.907 1.00 96.06 96 ASP A O 1
ATOM 764 N N . VAL A 1 97 ? 7.975 3.946 -20.275 1.00 97.25 97 VAL A N 1
ATOM 765 C CA . VAL A 1 97 ? 8.087 4.796 -21.477 1.00 97.25 97 VAL A CA 1
ATOM 766 C C . VAL A 1 97 ? 9.507 5.339 -21.642 1.00 97.25 97 VAL A C 1
ATOM 768 O O . VAL A 1 97 ? 10.109 5.175 -22.701 1.00 97.25 97 VAL A O 1
ATOM 771 N N . VAL A 1 98 ? 10.077 5.937 -20.592 1.00 96.25 98 VAL A N 1
ATOM 772 C CA . VAL A 1 98 ? 11.442 6.488 -20.643 1.00 96.25 98 VAL A CA 1
ATOM 773 C C . VAL A 1 98 ? 12.475 5.388 -20.908 1.00 96.25 98 VAL A C 1
ATOM 775 O O . VAL A 1 98 ? 13.443 5.600 -21.638 1.00 96.25 98 VAL A O 1
ATOM 778 N N . SER A 1 99 ? 12.280 4.194 -20.347 1.00 96.50 99 SER A N 1
ATOM 779 C CA . SER A 1 99 ? 13.173 3.052 -20.568 1.00 96.50 99 SER A CA 1
ATOM 780 C C . SER A 1 99 ? 13.146 2.584 -22.024 1.00 96.50 99 SER A C 1
ATOM 782 O O . SER A 1 99 ? 14.201 2.307 -22.604 1.00 96.50 99 SER A O 1
ATOM 784 N N . ASP A 1 100 ? 11.966 2.548 -22.641 1.00 96.50 100 ASP A N 1
ATOM 785 C CA . ASP A 1 100 ? 11.816 2.228 -24.059 1.00 96.50 100 ASP A CA 1
ATOM 786 C C . ASP A 1 100 ? 12.450 3.296 -24.961 1.00 96.50 100 ASP A C 1
ATOM 788 O O . ASP A 1 100 ? 13.166 2.951 -25.908 1.00 96.50 100 ASP A O 1
ATOM 792 N N . GLU A 1 101 ? 12.265 4.580 -24.648 1.00 97.00 101 GLU A N 1
ATOM 793 C CA . GLU A 1 101 ? 12.911 5.691 -25.357 1.00 97.00 101 GLU A CA 1
ATOM 794 C C . GLU A 1 101 ? 14.442 5.602 -25.273 1.00 97.00 101 GLU A C 1
ATOM 796 O O . GLU A 1 101 ? 15.134 5.703 -26.290 1.00 97.00 101 GLU A O 1
ATOM 801 N N . LEU A 1 102 ? 14.991 5.328 -24.085 1.00 96.56 102 LEU A N 1
ATOM 802 C CA . LEU A 1 102 ? 16.430 5.127 -23.895 1.00 96.56 102 LEU A CA 1
ATOM 803 C C . LEU A 1 102 ? 16.951 3.928 -24.692 1.00 96.56 102 LEU A C 1
ATOM 805 O O . LEU A 1 102 ? 18.041 3.994 -25.268 1.00 96.56 102 LEU A O 1
ATOM 809 N N . ARG A 1 103 ? 16.176 2.841 -24.780 1.00 96.06 103 ARG A N 1
ATOM 810 C CA . ARG A 1 103 ? 16.541 1.670 -25.587 1.00 96.06 103 ARG A CA 1
ATOM 811 C C . ARG A 1 103 ? 16.593 2.006 -27.078 1.00 96.06 103 ARG A C 1
ATOM 813 O O . ARG A 1 103 ? 17.525 1.588 -27.774 1.00 96.06 103 ARG A O 1
ATOM 820 N N . GLN A 1 104 ? 15.626 2.775 -27.575 1.00 96.50 104 GLN A N 1
ATOM 821 C CA . GLN A 1 104 ? 15.610 3.244 -28.964 1.00 96.50 104 GLN A CA 1
ATOM 822 C C . GLN A 1 104 ? 16.779 4.191 -29.254 1.00 96.50 104 GLN A C 1
ATOM 824 O O . GLN A 1 104 ? 17.454 4.050 -30.280 1.00 96.50 104 GLN A O 1
ATOM 829 N N . LEU A 1 105 ? 17.070 5.109 -28.331 1.00 96.81 105 LEU A N 1
ATOM 830 C CA . LEU A 1 105 ? 18.194 6.030 -28.448 1.00 96.81 105 LEU A CA 1
ATOM 831 C C . LEU A 1 105 ? 19.529 5.278 -28.471 1.00 96.81 105 LEU A C 1
ATOM 833 O O . LEU A 1 105 ? 20.357 5.529 -29.342 1.00 96.81 105 LEU A O 1
ATOM 837 N N . SER A 1 106 ? 19.715 4.309 -27.573 1.00 96.62 106 SER A N 1
ATOM 838 C CA . SER A 1 106 ? 20.911 3.460 -27.542 1.00 96.62 106 SER A CA 1
ATOM 839 C C . SER A 1 106 ? 21.099 2.699 -28.857 1.00 96.62 106 SER A C 1
ATOM 841 O O . SER A 1 106 ? 22.195 2.687 -29.417 1.00 96.62 106 SER A O 1
ATOM 843 N N . THR A 1 107 ? 20.018 2.138 -29.405 1.00 96.50 107 THR A N 1
ATOM 844 C CA . THR A 1 107 ? 20.044 1.460 -30.711 1.00 96.50 107 THR A CA 1
ATOM 845 C C . THR A 1 107 ? 20.464 2.417 -31.830 1.00 96.50 107 THR A C 1
ATOM 847 O O . THR A 1 107 ? 21.305 2.070 -32.657 1.00 96.50 107 THR A O 1
ATOM 850 N N . SER A 1 108 ? 19.928 3.640 -31.826 1.00 96.56 108 SER A N 1
ATOM 851 C CA . SER A 1 108 ? 20.247 4.669 -32.823 1.00 96.56 108 SER A CA 1
ATOM 852 C C . SER A 1 108 ? 21.705 5.125 -32.738 1.00 96.56 108 SER A C 1
ATOM 854 O O . SER A 1 108 ? 22.364 5.259 -33.766 1.00 96.56 108 SER A O 1
ATOM 856 N N . ILE A 1 109 ? 22.235 5.309 -31.524 1.00 96.38 109 ILE A N 1
ATOM 857 C CA . ILE A 1 109 ? 23.646 5.656 -31.300 1.00 96.38 109 ILE A CA 1
ATOM 858 C C . ILE A 1 109 ? 24.556 4.541 -31.816 1.00 96.38 109 ILE A C 1
ATOM 860 O O . ILE A 1 109 ? 25.496 4.824 -32.551 1.00 96.38 109 ILE A O 1
ATOM 864 N N . ASN A 1 110 ? 24.257 3.280 -31.492 1.00 95.94 110 ASN A N 1
ATOM 865 C CA . ASN A 1 110 ? 25.053 2.143 -31.957 1.00 95.94 110 ASN A CA 1
ATOM 866 C C . ASN A 1 110 ? 25.068 2.044 -33.489 1.00 95.94 110 ASN A C 1
ATOM 868 O O . ASN A 1 110 ? 26.119 1.796 -34.077 1.00 95.94 110 ASN A O 1
ATOM 872 N N . ALA A 1 111 ? 23.926 2.280 -34.141 1.00 96.19 111 ALA A N 1
ATOM 873 C CA . ALA A 1 111 ? 23.851 2.326 -35.599 1.00 96.19 111 ALA A CA 1
ATOM 874 C C . ALA A 1 111 ? 24.704 3.467 -36.180 1.00 96.19 111 ALA A C 1
ATOM 876 O O . ALA A 1 111 ? 25.434 3.256 -37.146 1.00 96.19 111 ALA A O 1
ATOM 877 N N . LEU A 1 112 ? 24.659 4.654 -35.566 1.00 96.44 112 LEU A N 1
ATOM 878 C CA . LEU A 1 112 ? 25.449 5.805 -35.999 1.00 96.44 112 LEU A CA 1
ATOM 879 C C . LEU A 1 112 ? 26.956 5.568 -35.821 1.00 96.44 112 LEU A C 1
ATOM 881 O O . LEU A 1 112 ? 27.737 5.933 -36.693 1.00 96.44 112 LEU A O 1
ATOM 885 N N . MET A 1 113 ? 27.367 4.947 -34.711 1.00 96.00 113 MET A N 1
ATOM 886 C CA . MET A 1 113 ? 28.767 4.588 -34.472 1.00 96.00 113 MET A CA 1
ATOM 887 C C . MET A 1 113 ? 29.268 3.581 -35.508 1.00 96.00 113 MET A C 1
ATOM 889 O O . MET A 1 113 ? 30.342 3.778 -36.064 1.00 96.00 113 MET A O 1
ATOM 893 N N . ALA A 1 114 ? 28.465 2.564 -35.834 1.00 95.19 114 ALA A N 1
ATOM 894 C CA . ALA A 1 114 ? 28.809 1.601 -36.876 1.00 95.19 114 ALA A CA 1
ATOM 895 C C . ALA A 1 114 ? 28.940 2.259 -38.264 1.00 95.19 114 ALA A C 1
ATOM 897 O O . ALA A 1 114 ? 29.858 1.933 -39.015 1.00 95.19 114 ALA A O 1
ATOM 898 N N . ASP A 1 115 ? 28.057 3.204 -38.605 1.00 95.62 115 ASP A N 1
ATOM 899 C CA . ASP A 1 115 ? 28.171 3.978 -39.849 1.00 95.62 115 ASP A CA 1
ATOM 900 C C . ASP A 1 115 ? 29.447 4.835 -39.871 1.00 95.62 115 ASP A C 1
ATOM 902 O O . ASP A 1 115 ? 30.173 4.860 -40.866 1.00 95.62 115 ASP A O 1
ATOM 906 N N . TYR A 1 116 ? 29.775 5.477 -38.747 1.00 95.56 116 TYR A N 1
ATOM 907 C CA . TYR A 1 116 ? 31.022 6.224 -38.592 1.00 95.56 116 TYR A CA 1
ATOM 908 C C . TYR A 1 116 ? 32.259 5.340 -38.780 1.00 95.56 116 TYR A C 1
ATOM 910 O O . TYR A 1 116 ? 33.155 5.725 -39.532 1.00 95.56 116 TYR A O 1
ATOM 918 N N . ASP A 1 117 ? 32.301 4.161 -38.158 1.00 95.25 117 ASP A N 1
ATOM 919 C CA . ASP A 1 117 ? 33.416 3.214 -38.286 1.00 95.25 117 ASP A CA 1
ATOM 920 C C . ASP A 1 117 ? 33.586 2.722 -39.730 1.00 95.25 117 ASP A C 1
ATOM 922 O O . ASP A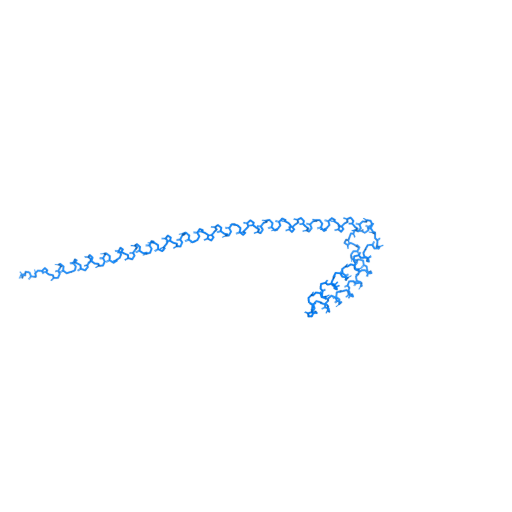 1 117 ? 34.713 2.622 -40.233 1.00 95.25 117 ASP A O 1
ATOM 926 N N . ASN A 1 118 ? 32.476 2.471 -40.433 1.00 94.69 118 ASN A N 1
ATOM 927 C CA . ASN A 1 118 ? 32.494 2.105 -41.848 1.00 94.69 118 ASN A CA 1
ATOM 928 C C . ASN A 1 118 ? 33.084 3.230 -42.707 1.00 94.69 118 ASN A C 1
ATOM 930 O O . ASN A 1 118 ? 34.032 2.994 -43.458 1.00 94.69 118 ASN A O 1
ATOM 934 N N . ARG A 1 119 ? 32.591 4.465 -42.552 1.00 93.25 119 ARG A N 1
ATOM 935 C CA . ARG A 1 119 ? 33.090 5.629 -43.309 1.00 93.25 119 ARG A CA 1
ATOM 936 C C . ARG A 1 119 ? 34.558 5.913 -43.010 1.00 93.25 119 ARG A C 1
ATOM 938 O O . ARG A 1 119 ? 35.325 6.236 -43.914 1.00 93.25 119 ARG A O 1
ATOM 945 N N . LEU A 1 120 ? 34.978 5.769 -41.755 1.00 94.56 120 LEU A N 1
ATOM 946 C CA . LEU A 1 120 ? 36.373 5.954 -41.365 1.00 94.56 120 LEU A CA 1
ATOM 947 C C . LEU A 1 120 ? 37.273 4.885 -41.999 1.00 94.56 120 LEU A C 1
ATOM 949 O O . LEU A 1 120 ? 38.355 5.204 -42.488 1.00 94.56 120 LEU A O 1
ATOM 953 N N . SER A 1 121 ? 36.799 3.638 -42.060 1.00 93.50 121 SER A N 1
ATOM 954 C CA . SER A 1 121 ? 37.494 2.539 -42.737 1.00 93.50 121 SER A CA 1
ATOM 955 C C . SER A 1 121 ? 37.632 2.776 -44.243 1.00 93.50 121 SER A C 1
ATOM 957 O O . SER A 1 121 ? 38.686 2.493 -44.810 1.00 93.50 121 SER A O 1
ATOM 959 N N . GLU A 1 122 ? 36.603 3.318 -44.898 1.00 93.75 122 GLU A N 1
ATOM 960 C CA . GLU A 1 122 ? 36.657 3.706 -46.314 1.00 93.75 122 GLU A CA 1
ATOM 961 C C . GLU A 1 122 ? 37.688 4.809 -46.567 1.00 93.75 122 GLU A C 1
ATOM 963 O O . GLU A 1 122 ? 38.497 4.688 -47.485 1.00 93.75 122 GLU A O 1
ATOM 968 N N . ILE A 1 123 ? 37.713 5.849 -45.726 1.00 92.31 123 ILE A N 1
ATOM 969 C CA . ILE A 1 123 ? 38.699 6.938 -45.818 1.00 92.31 123 ILE A CA 1
ATOM 970 C C . ILE A 1 123 ? 40.121 6.403 -45.622 1.00 92.31 123 ILE A C 1
ATOM 972 O O . ILE A 1 123 ? 41.028 6.770 -46.367 1.00 92.31 123 ILE A O 1
ATOM 976 N N . VAL A 1 124 ? 40.323 5.528 -44.633 1.00 91.38 124 VAL A N 1
ATOM 977 C CA . VAL A 1 124 ? 41.618 4.886 -44.373 1.00 91.38 124 VAL A CA 1
ATOM 978 C C . VAL A 1 124 ? 42.083 4.081 -45.585 1.00 91.38 124 VAL A C 1
ATOM 980 O O . VAL A 1 124 ? 43.222 4.254 -46.007 1.00 91.38 124 VAL A O 1
ATOM 983 N N . ARG A 1 125 ? 41.203 3.270 -46.187 1.00 89.50 125 ARG A N 1
ATOM 984 C CA . ARG A 1 125 ? 41.522 2.521 -47.413 1.00 89.50 125 ARG A CA 1
ATOM 985 C C . ARG A 1 125 ? 41.867 3.445 -48.575 1.00 89.50 125 ARG A C 1
ATOM 987 O O . ARG A 1 125 ? 42.882 3.234 -49.218 1.00 89.50 125 ARG A O 1
ATOM 994 N N . ALA A 1 126 ? 41.075 4.493 -48.799 1.00 88.62 126 ALA A N 1
ATOM 995 C CA . ALA A 1 126 ? 41.325 5.453 -49.871 1.00 88.62 126 ALA A CA 1
ATOM 996 C C . ALA A 1 126 ? 42.683 6.161 -49.722 1.00 88.62 126 ALA A C 1
ATOM 998 O O . ALA A 1 126 ? 43.382 6.347 -50.712 1.00 88.62 126 ALA A O 1
ATOM 999 N N . ARG A 1 127 ? 43.072 6.515 -48.489 1.00 86.44 127 ARG A N 1
ATOM 1000 C CA . ARG A 1 127 ? 44.407 7.050 -48.182 1.00 86.44 127 ARG A CA 1
ATOM 1001 C C . ARG A 1 127 ? 45.504 6.020 -48.457 1.00 86.44 127 ARG A C 1
ATOM 1003 O O . ARG A 1 127 ? 46.544 6.373 -48.997 1.00 86.44 127 ARG A O 1
ATOM 1010 N N . ASP A 1 128 ? 45.301 4.771 -48.045 1.00 86.50 128 ASP A N 1
ATOM 1011 C CA . ASP A 1 128 ? 46.310 3.714 -48.188 1.00 86.50 128 ASP A CA 1
ATOM 1012 C C . ASP A 1 128 ? 46.498 3.278 -49.657 1.00 86.50 128 ASP A C 1
ATOM 1014 O O . ASP A 1 128 ? 47.594 2.866 -50.037 1.00 86.50 128 ASP A O 1
ATOM 1018 N N . ASP A 1 129 ? 45.461 3.424 -50.487 1.00 84.00 129 ASP A N 1
ATOM 1019 C CA . ASP A 1 129 ? 45.491 3.186 -51.936 1.00 84.00 129 ASP A CA 1
ATOM 1020 C C . ASP A 1 129 ? 46.097 4.361 -52.731 1.00 84.00 129 ASP A C 1
ATOM 1022 O O . ASP A 1 129 ? 46.348 4.236 -53.936 1.00 84.00 129 ASP A O 1
ATOM 1026 N N . GLU A 1 130 ? 46.344 5.508 -52.091 1.00 78.25 130 GLU A N 1
ATOM 1027 C CA . GLU A 1 130 ? 46.919 6.675 -52.750 1.00 78.25 130 GLU A CA 1
ATOM 1028 C C . GLU A 1 130 ? 48.408 6.409 -53.051 1.00 78.25 130 GLU A C 1
ATOM 1030 O O . GLU A 1 130 ? 49.211 6.171 -52.141 1.00 78.25 130 GLU A O 1
ATOM 1035 N N . PRO A 1 131 ? 48.820 6.392 -54.333 1.00 66.31 131 PRO A N 1
ATOM 1036 C CA . PRO A 1 131 ? 50.178 6.022 -54.682 1.00 66.31 131 PRO A CA 1
ATOM 1037 C C . PRO A 1 131 ? 51.144 7.058 -54.115 1.00 66.31 131 PRO A C 1
ATOM 1039 O O . PRO A 1 131 ? 51.032 8.248 -54.405 1.00 66.31 131 PRO A O 1
ATOM 1042 N N . VAL A 1 132 ? 52.148 6.593 -53.367 1.00 64.06 132 VAL A N 1
ATOM 1043 C CA . VAL A 1 132 ? 53.301 7.413 -52.979 1.00 64.06 132 VAL A CA 1
ATOM 1044 C C . VAL A 1 132 ? 54.085 7.738 -54.253 1.00 64.06 132 VAL A C 1
ATOM 1046 O O . VAL A 1 132 ? 55.045 7.056 -54.621 1.00 64.06 132 VAL A O 1
ATOM 1049 N N . SER A 1 133 ? 53.637 8.749 -54.998 1.00 57.88 133 SER A N 1
ATOM 1050 C CA . SER A 1 133 ? 54.391 9.297 -56.114 1.00 57.88 133 SER A CA 1
ATOM 1051 C C . SER A 1 133 ? 55.676 9.879 -55.540 1.00 57.88 133 SER A C 1
ATOM 1053 O O . SER A 1 133 ? 55.630 10.769 -54.692 1.00 57.88 133 SER A O 1
ATOM 1055 N N . LYS A 1 134 ? 56.803 9.299 -55.962 1.00 51.53 134 LYS A N 1
ATOM 1056 C CA . LYS A 1 134 ? 58.164 9.610 -55.517 1.00 51.53 134 LYS A CA 1
ATOM 1057 C C . LYS A 1 134 ? 58.377 11.123 -55.366 1.00 51.53 134 LYS A C 1
ATOM 1059 O O . LYS A 1 134 ? 58.212 11.853 -56.343 1.00 51.53 134 LYS A O 1
ATOM 1064 N N . LEU A 1 135 ? 58.742 11.527 -54.146 1.00 46.25 135 LEU A N 1
ATOM 1065 C CA . LEU A 1 135 ? 59.485 12.759 -53.857 1.00 46.25 135 LEU A CA 1
ATOM 1066 C C . LEU A 1 135 ? 60.714 12.874 -54.769 1.00 46.25 135 LEU A C 1
ATOM 1068 O O . LEU A 1 135 ? 61.358 11.822 -55.010 1.00 46.25 135 LEU A O 1
#

Sequence (135 aa):
MKDLKQMIDSVGLTECRKEIEYQLASIASHDNHMKRVVLLCLLGEAVLGEIAKENPDIFFAELKAYLTKIVNDNTENSKRLMAHINENDEIVKNIDVVSDELRQLSTSINALMADYDNRLSEIVRARDDEPVSKL

Foldseek 3Di:
DDALVRLCPDPVNVVLVVVLVVVLVVLVPDPDPVVSVVVVVVSVVVSLVSSCVVPVVNSVVVVVVVVVVVVVVVVVVVVVVVVVVVVVVVVVVVVVVVVVVVVVVVVVVVVVVVVVVVVVVVVVVVVVPPDPPDD

Radius of gyration: 37.47 Å; chains: 1; bounding box: 83×34×97 Å

=== Feature glossary ===
Key to the feature types in this record:

Secondary structure (8-state, DSSP). Secondary structure is the local, repeating backbone conformation. DSSP classifies it into eight states by reading the hydrogen-bond network: three helix types (H, G, I), two β types (E, B), two non-regular types (T, S), and unstructured coil (-).

Backbone torsions (φ/ψ). Backbone dihedral angles. Every residue except chain termini has a φ (preceding-C → N → Cα → C) and a ψ (N → Cα → C → next-N). They are reported in degrees following the IUPAC sign convention. Secondary structure is essentially a statement about which (φ, ψ) basin each residue occupies.

Predicted aligned error. Predicted Aligned Error (PAE) is an AlphaFold confidence matrix: entry (i, j) is the expected error in the position of residue j, in ångströms, when the prediction is superimposed on the true structure at residue i. Low PAE within a block of residues means that block is internally rigid and well-predicted; high PAE between two blocks means their relative placement is uncertain even if each block individually is confident.

B-factor. B-factor (Debye–Waller factor) reflects atomic displacement in the crystal lattice. It is an experimental observable (units Å²), not a prediction; low values mean the atom is pinned down, high values mean it moves or is heterogeneous across the crystal.

Secondary structure (3-state, P-SEA). Three-state secondary structure (P-SEA) collapses the eight DSSP classes into helix (a), strand (b), and coil (c). P-SEA assigns these from Cα geometry alone — distances and angles — without requiring backbone oxygens, so it works on any Cα trace.

Sequence. Primary structure: the covalent order of the twenty standard amino acids along the backbone. Two proteins with the same sequence will (almost always) fold to the same structure; two with 30% identity often share a fold but not the details.

pLDDT. pLDDT is the predicted lDDT-Cα score: AlphaFold's confidence that the local environment of each residue (all inter-atomic distances within 15 Å) is correctly placed. It is a per-residue number between 0 and 100, with higher meaning more reliable.

InterPro / GO / CATH / organism. Functional annotations link the protein to curated databases. InterPro entries identify conserved domains and families by matching the sequence against member-database signatures (Pfam, PROSITE, CDD, …). Gene Ontology (GO) terms describe molecular function, biological process, and cellular component in a controlled vocabulary. CATH places the structure in a hierarchical fold classification (Class/Architecture/Topology/Homologous-superfamily). The organism is the source species.

Contact-map, Ramachandran, and PAE plots. Three diagnostic plots accompany the record. The Cα contact map visualizes the tertiary structure as a 2D adjacency matrix (8 Å cutoff, sequence-local contacts suppressed). The Ramachandran plot shows the distribution of backbone (φ, ψ) torsions, with points in the α and β basins reflecting secondary structure content. The PAE plot shows AlphaFold's inter-residue confidence as a color matrix.

mmCIF coordinates. The mmCIF table is the protein's shape written out atom by atom. For each backbone N, Cα, C, and carbonyl O, it records an (x, y, z) coordinate triple in Å plus the residue type, chain letter, and residue number.

Radius of gyration, Cα contacts, bounding box. Three whole-structure scalars: the radius of gyration (RMS distance of Cα from centroid, in Å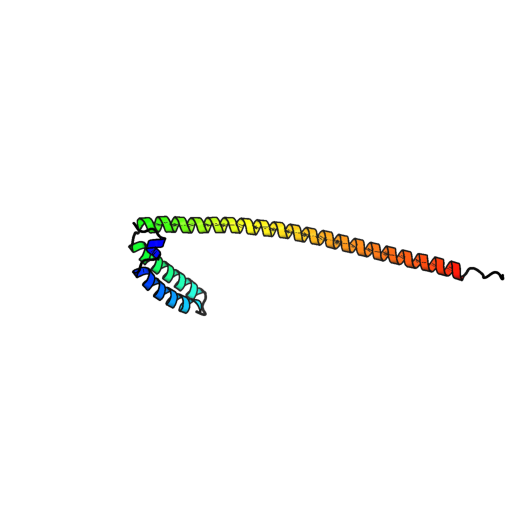), the count of Cα–Cα contacts (pairs closer than 8 Å and separated by more than four residues in sequence — i.e. tertiary, not lo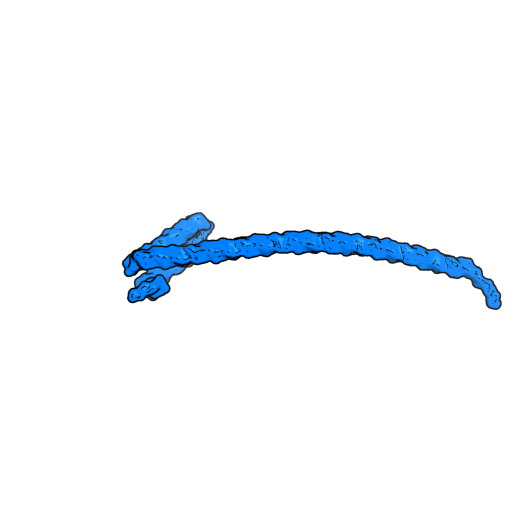cal, contacts), and the bounding-box dimensions. Together they distinguish compact globular folds from extended fibres or disordered chains.

Foldseek 3Di. The Foldseek 3Di string encodes local tertiary geometry as a 20-letter alphabet — one character per residue — derived from the relative positions of nearby Cα atoms. Unlike the amino-acid sequence, 3Di is a direct function of the 3D structure, so two proteins with the same fold have similar 3Di strings even at low sequence identity.

Rendered structure images. Six rendered views show t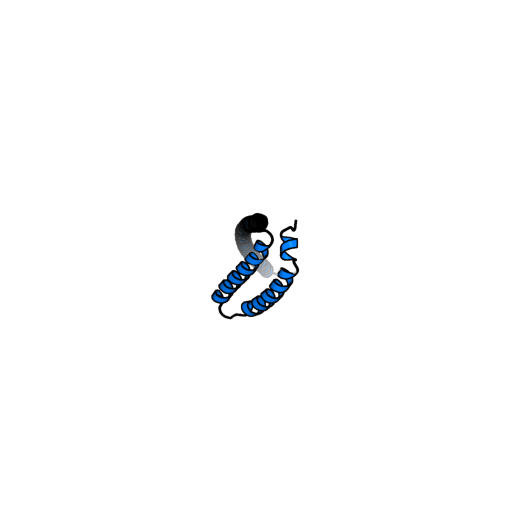he 3D structure from the faces of a cube — i.e. along ±x, ±y, ±z. Rendering representation is drawn randomly per protein from cartoon (secondary-structure ribbons), sticks (backbone bonds), or molecular surface; coloring is either N→C rainbow (blue at the N-terminus through red at the C-terminus) or one color per chain.

Nearest PDB structures. The Foldseek neighbor list gives the closest experimentally determined structures in the PDB, ranked by structural alignment. TM-score near 1 means near-identical fold; near 0.3 means only rough topology match. This is how one finds what a novel AlphaFold prediction most resembles in the solved-structure universe.

Solvent-accessible surface area. SASA measures how much of the protein is reachable by solvent. It is computed by rolling a water-sized probe over the atomic surface and summing the exposed area (Å²). Per-residue SASA distinguishes core (buried, low SASA) from surface (exposed, high SASA) residues; total SASA is a whole-molecule size measure.